Protein AF-A0A810BME2-F1 (afdb_monomer)

Radius of gyration: 14.36 Å; Cα contacts (8 Å, |Δi|>4): 199; chains: 1; bounding box: 29×36×43 Å

InterPro domains:
  IPR011051 RmlC-like cupin domain superfamily [SSF51182] (9-88)
  IPR013096 Cupin 2, conserved barrel [PF07883] (42-89)
  IPR014710 RmlC-like jelly roll fold [G3DSA:2.60.120.10] (1-93)
  IPR047263 Hydroxynitrile lyase-like, cupin domain [cd02233] (19-88)

Organism: NCBI:txid1355477

Sequence (103 aa):
MQIKRSGDQPSQKGPEAWFTGQVRIDPLHTAVAPAHANVASVTFEPGARTAWHTHPLSQTLIVTAGAGRAQTWGGPIEELRPGDVVWFSRARSTGTARAPRRR

Foldseek 3Di:
DDDDDPPNFDKDWDDPVFKDATKIKTWDDDDDPPDDDGDIDMDADAPMKTDWDFDQAKDKDAAQDAKWWKDWVPGDIDIDDHGDIDIGGGPTTMMIHHHHDDD

Solvent-accessible surface area (backbone atoms only — not comparable to full-atom values): 6155 Å² total; per-residue (Å²): 140,84,83,84,56,94,79,75,55,71,71,39,74,53,55,70,92,50,29,46,69,58,34,41,35,34,64,74,43,77,51,58,86,93,52,80,68,65,43,66,51,74,49,55,40,77,62,6,28,48,45,81,43,66,39,96,55,63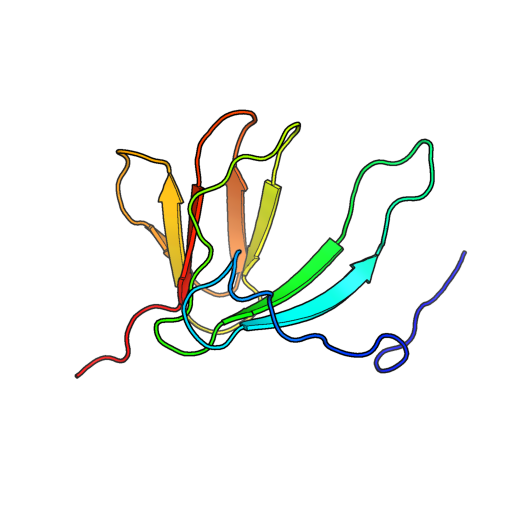,48,76,47,72,38,83,68,72,53,28,32,40,33,45,75,96,55,69,80,41,81,42,44,57,77,43,74,47,76,46,59,55,76,47,41,35,36,44,32,25,44,66,76,81,129

Mean predicted aligned error: 4.78 Å

Nearest PDB structures (foldseek):
  8oz8-assembly1_A  TM=9.955E-01  e=6.072E-12  Granulicella tundricola
  4bif-assembly1_C  TM=9.950E-01  e=3.638E-11  Granulicella tundricola MP5ACTX9
  4uxa-assembly9_L  TM=9.934E-01  e=4.042E-11  Granulicella tundricola
  2f4p-assembly2_C  TM=8.947E-01  e=3.706E-06  Thermotoga maritima MSB8
  5cu1-assembly1_A  TM=5.826E-01  e=2.539E-03  Ruegeria pomeroyi DSS-3

Secondary structure (DSSP, 8-state):
---PPTTSSPPEEPPTTTEES-EEEEEEE---TT----EEEEEE-TT-EEPSB--SS-EEEE--SS-EEEEETTSPEEEE-TT-EEEE-TT--EEEEEPPPP-

pLDDT: mean 90.33, std 13.76, range [38.97, 98.38]

Structure (mmCIF, N/CA/C/O backbone):
data_AF-A0A810BME2-F1
#
_entry.id   AF-A0A810BME2-F1
#
loop_
_atom_site.group_PDB
_atom_site.id
_atom_site.type_symbol
_atom_site.label_atom_id
_atom_site.label_alt_id
_atom_site.label_comp_id
_atom_site.label_asym_id
_atom_site.label_entity_id
_atom_site.label_seq_id
_atom_site.pdbx_PDB_ins_code
_atom_site.Cartn_x
_atom_site.Cartn_y
_atom_site.Cartn_z
_atom_site.occupancy
_atom_site.B_iso_or_equiv
_atom_site.auth_seq_id
_atom_site.auth_comp_id
_atom_site.auth_asym_id
_atom_site.auth_atom_id
_atom_site.pdbx_PDB_model_num
ATOM 1 N N . MET A 1 1 ? 9.054 -21.720 -14.139 1.00 88.88 1 MET A N 1
ATOM 2 C CA . MET A 1 1 ? 8.326 -21.562 -12.859 1.00 88.88 1 MET A CA 1
ATOM 3 C C . MET A 1 1 ? 9.337 -21.196 -11.788 1.00 88.88 1 MET A C 1
ATOM 5 O O . MET A 1 1 ? 10.379 -21.833 -11.738 1.00 88.88 1 MET A O 1
ATOM 9 N N . GLN A 1 2 ? 9.058 -20.185 -10.968 1.00 91.88 2 GLN A N 1
ATOM 10 C CA . GLN A 1 2 ? 9.916 -19.791 -9.849 1.00 91.88 2 GLN A CA 1
ATOM 11 C C . GLN A 1 2 ? 9.054 -19.690 -8.593 1.00 91.88 2 GLN A C 1
ATOM 13 O O . GLN A 1 2 ? 7.973 -19.106 -8.642 1.00 91.88 2 GLN A O 1
ATOM 18 N N . ILE A 1 3 ? 9.528 -20.249 -7.480 1.00 95.62 3 ILE A N 1
ATOM 19 C CA . ILE A 1 3 ? 8.866 -20.138 -6.180 1.00 95.62 3 ILE A CA 1
ATOM 20 C C . ILE A 1 3 ? 9.761 -19.290 -5.285 1.00 95.62 3 ILE A C 1
ATOM 22 O O . ILE A 1 3 ? 10.885 -19.688 -4.999 1.00 95.62 3 ILE A O 1
ATOM 26 N N . LYS A 1 4 ? 9.255 -18.140 -4.842 1.00 95.19 4 LYS A N 1
ATOM 27 C CA . LYS A 1 4 ? 9.850 -17.3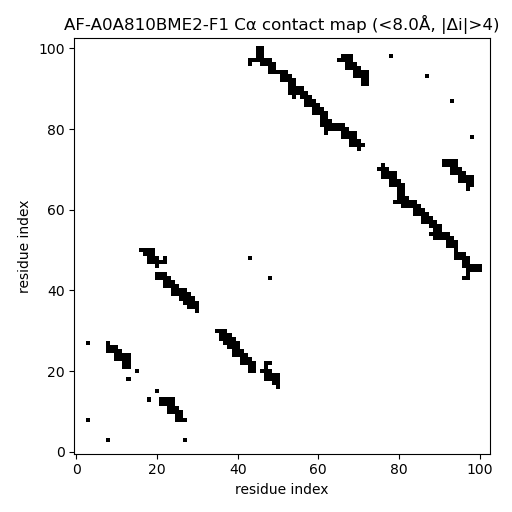83 -3.737 1.00 95.19 4 LYS A CA 1
ATOM 28 C C . LYS A 1 4 ? 9.204 -17.884 -2.453 1.00 95.19 4 LYS A C 1
ATOM 30 O O . LYS A 1 4 ? 7.979 -17.812 -2.333 1.00 95.19 4 LYS A O 1
ATOM 35 N N . ARG A 1 5 ? 9.979 -18.482 -1.552 1.00 96.81 5 ARG A N 1
ATOM 36 C CA . ARG A 1 5 ? 9.431 -19.073 -0.330 1.00 96.81 5 ARG A CA 1
ATOM 37 C C . ARG A 1 5 ? 9.134 -17.978 0.687 1.00 96.81 5 ARG A C 1
ATOM 39 O O . ARG A 1 5 ? 9.679 -16.875 0.646 1.00 96.81 5 ARG A O 1
ATOM 46 N N . SER A 1 6 ? 8.213 -18.288 1.593 1.00 95.31 6 SER A N 1
ATOM 47 C CA . SER A 1 6 ? 7.917 -17.415 2.724 1.00 95.31 6 SER A CA 1
ATOM 48 C C . SER A 1 6 ? 9.182 -17.226 3.559 1.00 95.31 6 SER A C 1
ATOM 50 O O . SER A 1 6 ? 9.789 -18.212 3.964 1.00 95.31 6 SER A O 1
ATOM 52 N N . GLY A 1 7 ? 9.557 -15.972 3.813 1.00 94.12 7 GLY A N 1
ATOM 53 C CA . GLY A 1 7 ? 10.775 -15.617 4.548 1.00 94.12 7 GLY A CA 1
ATOM 54 C C . GLY A 1 7 ? 11.991 -15.287 3.676 1.00 94.12 7 GLY A C 1
ATOM 55 O O . GLY A 1 7 ? 12.918 -14.666 4.182 1.00 94.12 7 GLY A O 1
ATOM 56 N N . ASP A 1 8 ? 11.978 -15.604 2.375 1.00 95.00 8 ASP A N 1
ATOM 57 C CA . ASP A 1 8 ? 13.124 -15.328 1.486 1.00 95.00 8 ASP A CA 1
ATOM 58 C C . ASP A 1 8 ? 13.302 -13.831 1.189 1.00 95.00 8 ASP A C 1
ATOM 60 O O . ASP A 1 8 ? 14.398 -13.366 0.882 1.00 95.00 8 ASP A O 1
ATOM 64 N N . GLN A 1 9 ? 12.203 -13.074 1.217 1.00 96.06 9 GLN A N 1
ATOM 65 C CA . GLN A 1 9 ? 12.198 -11.645 0.917 1.00 96.06 9 GLN A CA 1
ATOM 66 C C . GLN A 1 9 ? 12.095 -10.860 2.229 1.00 96.06 9 GLN A C 1
ATOM 68 O O . GLN A 1 9 ? 11.078 -10.984 2.915 1.00 96.06 9 GLN A O 1
ATOM 73 N N . PRO A 1 10 ? 13.111 -10.055 2.592 1.00 97.12 10 PRO A N 1
ATOM 74 C CA . PRO A 1 10 ? 13.088 -9.306 3.839 1.00 97.12 10 PRO A CA 1
ATOM 75 C C . PRO A 1 10 ? 12.023 -8.206 3.802 1.00 97.12 10 PRO A C 1
ATOM 77 O O . PRO A 1 10 ? 11.856 -7.507 2.795 1.00 97.12 10 PRO A O 1
ATOM 80 N N . SER A 1 11 ? 11.336 -8.022 4.929 1.00 98.19 11 SER A N 1
ATOM 81 C CA . SER A 1 11 ? 10.454 -6.876 5.139 1.00 98.19 11 SER A CA 1
ATOM 82 C C . SER A 1 11 ? 11.250 -5.569 5.156 1.00 98.19 11 SER A C 1
ATOM 84 O O . SER A 1 11 ? 12.401 -5.522 5.587 1.00 98.19 11 SER A O 1
ATOM 86 N N . GLN A 1 12 ? 10.604 -4.483 4.745 1.00 97.75 12 GLN A N 1
ATOM 87 C CA . GLN A 1 12 ? 11.186 -3.143 4.707 1.00 97.75 12 GLN A CA 1
ATOM 88 C C . GLN A 1 12 ? 10.284 -2.147 5.439 1.00 97.75 12 GLN A C 1
ATOM 90 O O . GLN A 1 12 ? 9.058 -2.280 5.431 1.00 97.75 12 GLN A O 1
ATOM 95 N N . LYS A 1 13 ? 10.878 -1.124 6.062 1.00 98.19 13 LYS A N 1
ATOM 96 C CA . LYS A 1 13 ? 10.122 0.025 6.582 1.00 98.19 13 LYS A CA 1
ATOM 97 C C . LYS A 1 13 ? 9.669 0.890 5.401 1.00 98.19 13 LYS A C 1
ATOM 99 O O . LYS A 1 13 ? 10.460 1.174 4.505 1.00 98.19 13 LYS A O 1
ATOM 104 N N . GLY A 1 14 ? 8.412 1.327 5.414 1.00 96.12 14 GLY A N 1
ATOM 105 C CA . GLY A 1 14 ? 7.903 2.303 4.454 1.00 96.12 14 GLY A CA 1
ATOM 106 C C . GLY A 1 14 ? 8.683 3.625 4.547 1.00 96.12 14 GLY A C 1
ATOM 107 O O . GLY A 1 14 ? 8.843 4.137 5.658 1.00 96.12 14 GLY A O 1
ATOM 108 N N . PRO A 1 15 ? 9.167 4.195 3.426 1.00 96.56 15 PRO A N 1
ATOM 109 C CA . PRO A 1 15 ? 9.875 5.473 3.441 1.00 96.56 15 PRO A CA 1
ATOM 110 C C . PRO A 1 15 ? 9.012 6.604 4.010 1.00 96.56 15 PRO A C 1
ATOM 112 O O . PRO A 1 15 ? 7.861 6.773 3.614 1.00 96.56 15 PRO A O 1
ATOM 115 N N . GLU A 1 16 ? 9.574 7.432 4.889 1.00 94.81 16 GLU A N 1
ATOM 116 C CA . GLU A 1 16 ? 8.838 8.524 5.554 1.00 94.81 16 GLU A CA 1
ATOM 117 C C . GLU A 1 16 ? 8.329 9.587 4.568 1.00 94.81 16 GLU A C 1
ATOM 119 O O . GLU A 1 16 ? 7.309 10.225 4.803 1.00 94.81 16 GLU A O 1
ATOM 124 N N . ALA A 1 17 ? 8.977 9.713 3.407 1.00 94.88 17 ALA A N 1
ATOM 125 C CA . ALA A 1 17 ? 8.504 10.562 2.316 1.00 94.88 17 ALA A CA 1
ATOM 126 C C . ALA A 1 17 ? 7.177 10.081 1.695 1.00 94.88 17 ALA A C 1
ATOM 128 O O . ALA A 1 17 ? 6.483 10.861 1.048 1.00 94.88 17 ALA A O 1
ATOM 129 N N . TRP A 1 18 ? 6.829 8.798 1.842 1.00 94.69 18 TRP A N 1
ATOM 130 C CA . TRP A 1 18 ? 5.644 8.185 1.228 1.00 94.69 18 TRP A CA 1
ATOM 131 C C . TRP A 1 18 ? 4.573 7.807 2.246 1.00 94.69 18 TRP A C 1
ATOM 133 O O . TRP A 1 18 ? 3.435 7.539 1.862 1.00 94.69 18 TRP A O 1
ATOM 143 N N . PHE A 1 19 ? 4.919 7.771 3.532 1.00 96.44 19 PHE A N 1
ATOM 144 C CA . PHE A 1 19 ? 4.046 7.276 4.586 1.00 96.44 19 PHE A CA 1
ATOM 145 C C . PHE A 1 19 ? 4.092 8.169 5.820 1.00 96.44 19 PHE A C 1
ATOM 147 O O . PHE A 1 19 ? 5.145 8.618 6.257 1.00 96.44 19 PHE A O 1
ATOM 154 N N . THR A 1 20 ? 2.929 8.364 6.436 1.00 96.56 20 THR A N 1
ATOM 155 C CA . THR A 1 20 ? 2.826 8.855 7.814 1.00 96.56 20 THR A CA 1
ATOM 156 C C . THR A 1 20 ? 2.644 7.661 8.746 1.00 96.56 20 THR A C 1
ATOM 158 O O . THR A 1 20 ? 1.810 6.800 8.466 1.00 96.56 20 THR A O 1
ATOM 161 N N . GLY A 1 21 ? 3.360 7.632 9.872 1.00 96.12 21 GLY A N 1
ATOM 162 C CA . GLY A 1 21 ? 3.291 6.545 10.855 1.00 96.12 21 GLY A CA 1
ATOM 163 C C . GLY A 1 21 ? 4.137 5.322 10.482 1.00 96.12 21 GLY A C 1
ATOM 164 O O . GLY A 1 21 ? 4.940 5.359 9.553 1.00 96.12 21 GLY A O 1
ATOM 165 N N . GLN A 1 22 ? 3.982 4.232 11.238 1.00 97.50 22 GLN A N 1
ATOM 166 C CA . GLN A 1 22 ? 4.748 3.004 11.017 1.00 97.50 22 GLN A CA 1
ATOM 167 C C . GLN A 1 22 ? 4.081 2.127 9.952 1.00 97.50 22 GLN A C 1
ATOM 169 O O . GLN A 1 22 ? 2.933 1.703 10.101 1.00 97.50 22 GLN A O 1
ATOM 174 N N . VAL A 1 23 ? 4.823 1.852 8.879 1.00 97.94 23 VAL A N 1
ATOM 175 C CA . VAL A 1 23 ? 4.392 0.999 7.768 1.00 97.94 23 VAL A CA 1
ATOM 176 C C . VAL A 1 23 ? 5.476 -0.029 7.479 1.00 97.94 23 VAL A C 1
ATOM 178 O O . VAL A 1 23 ? 6.657 0.314 7.399 1.00 97.94 23 VAL A O 1
ATOM 181 N N . ARG A 1 24 ? 5.066 -1.285 7.305 1.00 98.12 24 ARG A N 1
ATOM 182 C CA . ARG A 1 24 ? 5.926 -2.399 6.897 1.00 98.12 24 ARG A CA 1
ATOM 183 C C . ARG A 1 24 ? 5.508 -2.875 5.513 1.00 98.12 24 ARG A C 1
ATOM 185 O O . ARG A 1 24 ? 4.324 -3.097 5.270 1.00 98.12 24 ARG A O 1
ATOM 192 N N . ILE A 1 25 ? 6.476 -3.032 4.623 1.00 98.00 25 ILE A N 1
ATOM 193 C CA . ILE A 1 25 ? 6.291 -3.508 3.255 1.00 98.00 25 ILE A CA 1
ATOM 194 C C . ILE A 1 25 ? 6.971 -4.868 3.133 1.00 98.00 25 ILE A C 1
ATOM 196 O O . ILE A 1 25 ? 8.163 -4.991 3.401 1.00 98.00 25 ILE A O 1
ATOM 200 N N . ASP A 1 26 ? 6.215 -5.868 2.698 1.00 98.06 26 ASP A N 1
ATOM 201 C CA . ASP A 1 26 ? 6.691 -7.198 2.334 1.00 98.06 26 ASP A CA 1
ATOM 202 C C . ASP A 1 26 ? 6.665 -7.334 0.807 1.00 98.06 26 ASP A C 1
ATOM 204 O O . ASP A 1 26 ? 5.583 -7.469 0.220 1.00 98.06 26 ASP A O 1
ATOM 208 N N . PRO A 1 27 ? 7.821 -7.280 0.126 1.00 96.88 27 PRO A N 1
ATOM 209 C CA . PRO A 1 27 ? 7.880 -7.487 -1.315 1.00 96.88 27 PRO A CA 1
ATOM 210 C C . PRO A 1 27 ? 7.444 -8.912 -1.672 1.00 96.88 27 PRO A C 1
ATOM 212 O O . PRO A 1 27 ? 7.913 -9.873 -1.066 1.00 96.88 27 PRO A O 1
ATOM 215 N N . LEU A 1 28 ? 6.578 -9.063 -2.679 1.00 96.50 28 LEU A N 1
ATOM 216 C CA . LEU A 1 28 ? 6.119 -10.375 -3.152 1.00 96.50 28 LEU A CA 1
ATOM 217 C C . LEU A 1 28 ? 6.620 -10.644 -4.575 1.00 96.50 28 LEU A C 1
ATOM 219 O O . LEU A 1 28 ? 7.302 -11.643 -4.823 1.00 96.50 28 LEU A O 1
ATOM 223 N N . HIS A 1 29 ? 6.370 -9.721 -5.502 1.00 95.75 29 HIS A N 1
ATOM 224 C CA . HIS A 1 29 ? 6.818 -9.829 -6.887 1.00 95.75 29 HIS A CA 1
ATOM 225 C C . HIS A 1 29 ? 7.207 -8.465 -7.458 1.00 95.75 29 HIS A C 1
ATOM 227 O O . HIS A 1 29 ? 6.507 -7.477 -7.254 1.00 95.75 29 HIS A O 1
ATOM 233 N N . THR A 1 30 ? 8.304 -8.453 -8.212 1.00 94.38 30 THR A N 1
ATOM 234 C CA . THR A 1 30 ? 8.722 -7.316 -9.031 1.00 94.38 30 THR A CA 1
ATOM 235 C C . THR A 1 30 ? 8.651 -7.764 -10.475 1.00 94.38 30 THR A C 1
ATOM 237 O O . THR A 1 30 ? 9.204 -8.816 -10.811 1.00 94.38 30 THR A O 1
ATOM 240 N N . ALA A 1 31 ? 7.965 -6.988 -11.302 1.00 93.50 31 ALA A N 1
ATOM 241 C CA . ALA A 1 31 ? 7.790 -7.309 -12.703 1.00 93.50 31 ALA A CA 1
ATOM 242 C C . ALA A 1 31 ? 9.134 -7.310 -13.440 1.00 93.50 31 ALA A C 1
ATOM 244 O O . ALA A 1 31 ? 9.976 -6.435 -13.236 1.00 93.50 31 ALA A O 1
ATOM 245 N N . VAL A 1 32 ? 9.302 -8.278 -14.336 1.00 94.12 32 VAL A N 1
ATOM 246 C CA . VAL A 1 32 ? 10.393 -8.306 -15.314 1.00 94.12 32 VAL A CA 1
ATOM 247 C C . VAL A 1 32 ? 9.784 -8.016 -16.677 1.00 94.12 32 VAL A C 1
ATOM 249 O O . VAL A 1 32 ? 8.739 -8.578 -17.012 1.00 94.12 32 VAL A O 1
ATOM 252 N N . ALA A 1 33 ? 10.416 -7.132 -17.452 1.00 93.69 33 ALA A N 1
ATOM 253 C CA . ALA A 1 33 ? 9.934 -6.777 -18.781 1.00 93.69 33 ALA A CA 1
ATOM 254 C C . ALA A 1 33 ? 9.681 -8.045 -19.627 1.00 93.69 33 ALA A C 1
ATOM 256 O O . ALA A 1 33 ? 10.495 -8.972 -19.587 1.00 93.69 33 ALA A O 1
ATOM 257 N N . PRO A 1 34 ? 8.565 -8.111 -20.377 1.00 95.12 34 PRO A N 1
ATOM 258 C CA . PRO A 1 34 ? 7.608 -7.034 -20.665 1.00 95.12 34 PRO A CA 1
ATOM 259 C C . PRO A 1 34 ? 6.439 -6.905 -19.663 1.00 95.12 34 PRO A C 1
ATOM 261 O O . PRO A 1 34 ? 5.507 -6.151 -19.919 1.00 95.12 34 PRO A O 1
ATOM 264 N N . ALA A 1 35 ? 6.440 -7.629 -18.539 1.00 95.31 35 ALA A N 1
ATOM 265 C CA 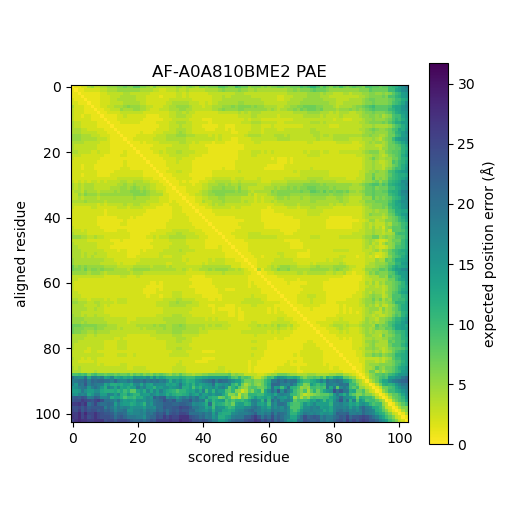. ALA A 1 35 ? 5.397 -7.481 -17.524 1.00 95.31 35 ALA A CA 1
ATOM 266 C C . ALA A 1 35 ? 5.526 -6.155 -16.749 1.00 95.31 35 ALA A C 1
ATOM 268 O O . ALA A 1 35 ? 6.607 -5.573 -16.646 1.00 95.31 35 ALA A O 1
ATOM 269 N N . HIS A 1 36 ? 4.417 -5.711 -16.144 1.00 93.12 36 HIS A N 1
ATOM 270 C CA . HIS A 1 36 ? 4.340 -4.440 -15.402 1.00 93.12 36 HIS A CA 1
ATOM 271 C C . HIS A 1 36 ? 3.783 -4.565 -13.972 1.00 93.12 36 HIS A C 1
ATOM 273 O O . HIS A 1 36 ? 3.780 -3.587 -13.226 1.00 93.12 36 HIS A O 1
ATOM 279 N N . ALA A 1 37 ? 3.283 -5.740 -13.578 1.00 94.50 37 ALA A N 1
ATOM 280 C CA . ALA A 1 37 ? 2.615 -5.922 -12.292 1.00 94.50 37 ALA A CA 1
ATOM 281 C C . ALA A 1 37 ? 3.619 -6.152 -11.154 1.00 94.50 37 ALA A C 1
ATOM 283 O O . ALA A 1 37 ? 4.257 -7.199 -11.078 1.00 94.50 37 ALA A O 1
ATOM 284 N N . ASN A 1 38 ? 3.715 -5.189 -10.239 1.00 95.62 38 ASN A N 1
ATOM 285 C CA . ASN A 1 38 ? 4.400 -5.368 -8.961 1.00 95.62 38 ASN A CA 1
ATOM 286 C C . ASN A 1 38 ? 3.390 -5.771 -7.886 1.00 95.62 38 ASN A C 1
ATOM 288 O O . ASN A 1 38 ? 2.246 -5.318 -7.902 1.00 95.62 38 ASN A O 1
ATOM 292 N N . VAL A 1 39 ? 3.820 -6.600 -6.937 1.00 97.12 39 VAL A N 1
ATOM 293 C CA . VAL A 1 39 ? 2.980 -7.089 -5.841 1.00 97.12 39 VAL A CA 1
ATOM 294 C C . VAL A 1 39 ? 3.745 -6.959 -4.531 1.00 97.12 39 VAL A C 1
ATOM 296 O O . VAL A 1 39 ? 4.885 -7.416 -4.415 1.00 97.12 39 VAL A O 1
ATOM 299 N N . ALA A 1 40 ? 3.103 -6.365 -3.532 1.00 97.38 40 ALA A N 1
ATOM 300 C CA . ALA A 1 40 ? 3.604 -6.279 -2.169 1.00 97.38 40 ALA A CA 1
ATOM 301 C C . ALA A 1 40 ? 2.445 -6.439 -1.181 1.00 97.38 40 ALA A C 1
ATOM 303 O O . ALA A 1 40 ? 1.316 -6.045 -1.474 1.00 97.38 40 ALA A O 1
ATOM 304 N N . SER A 1 41 ? 2.737 -6.991 -0.006 1.00 98.00 41 SER A N 1
ATOM 305 C CA . SER A 1 41 ? 1.853 -6.906 1.156 1.00 98.00 41 SER A CA 1
ATOM 306 C C . SER A 1 41 ? 2.289 -5.710 1.996 1.00 98.00 41 SER A C 1
ATOM 308 O O . SER A 1 41 ? 3.468 -5.565 2.311 1.00 98.00 41 SER A O 1
ATOM 310 N N . VAL A 1 42 ? 1.355 -4.825 2.340 1.00 98.06 42 VAL A N 1
ATOM 311 C CA . VAL A 1 42 ? 1.652 -3.608 3.104 1.00 98.06 42 VAL A CA 1
ATOM 312 C C . VAL A 1 42 ? 0.850 -3.629 4.396 1.00 98.06 42 VAL A C 1
ATOM 314 O O . VAL A 1 42 ? -0.375 -3.705 4.381 1.00 98.06 42 VAL A O 1
ATOM 317 N N . THR A 1 43 ? 1.551 -3.576 5.526 1.00 98.25 43 THR A N 1
ATOM 318 C CA . THR A 1 43 ? 0.952 -3.524 6.862 1.00 98.25 43 THR A CA 1
ATOM 319 C C . THR A 1 43 ? 1.067 -2.116 7.421 1.00 98.25 43 THR A C 1
ATOM 321 O O . THR A 1 43 ? 2.163 -1.563 7.512 1.00 98.25 43 THR A O 1
ATOM 324 N N . PHE A 1 44 ? -0.067 -1.559 7.833 1.00 97.88 44 PHE A N 1
ATOM 325 C CA . PHE A 1 44 ? -0.159 -0.245 8.456 1.00 97.88 44 PHE A CA 1
ATOM 326 C C . PHE A 1 44 ? -0.442 -0.410 9.949 1.00 97.88 44 PHE A C 1
ATOM 328 O O . PHE A 1 44 ? -1.436 -1.037 10.336 1.00 97.88 44 PHE A O 1
ATOM 335 N N . GLU A 1 45 ? 0.392 0.184 10.798 1.00 97.31 45 GLU A N 1
ATOM 336 C CA . GLU A 1 45 ? 0.042 0.342 12.209 1.00 97.31 45 GLU A CA 1
ATOM 337 C C . GLU A 1 45 ? -1.146 1.308 12.376 1.00 97.31 45 GLU A C 1
ATOM 339 O O . GLU A 1 45 ? -1.471 2.066 11.455 1.00 97.31 45 GLU A O 1
ATOM 344 N N . PRO A 1 46 ? -1.853 1.295 13.522 1.00 95.00 46 PRO A N 1
ATOM 345 C CA . PRO A 1 46 ? -2.966 2.210 13.749 1.00 95.00 46 PRO A CA 1
ATOM 346 C C . PRO A 1 46 ? -2.580 3.676 13.501 1.00 95.00 46 PRO A C 1
ATOM 348 O O . PRO A 1 46 ? -1.609 4.179 14.062 1.00 95.00 46 PRO A O 1
ATOM 351 N N . GLY A 1 47 ? -3.358 4.363 12.660 1.00 91.50 47 GLY A N 1
ATOM 352 C CA . GLY A 1 47 ? -3.111 5.754 12.262 1.00 91.50 47 GLY A CA 1
ATOM 353 C C . GLY A 1 47 ? -2.087 5.944 11.135 1.00 91.50 47 GLY A C 1
ATOM 354 O O . GLY A 1 47 ? -1.983 7.057 10.612 1.00 91.50 47 GLY A O 1
ATOM 355 N N . ALA A 1 48 ? -1.373 4.889 10.723 1.00 96.88 48 ALA A N 1
ATOM 356 C CA . ALA A 1 48 ? -0.459 4.951 9.592 1.00 96.88 48 ALA A CA 1
ATOM 357 C C . ALA A 1 48 ? -1.211 4.972 8.251 1.00 96.88 48 ALA A C 1
ATOM 359 O O . ALA A 1 48 ? -2.285 4.371 8.114 1.00 96.88 48 ALA A O 1
ATOM 360 N N . ARG A 1 49 ? -0.652 5.684 7.266 1.00 96.56 49 ARG A N 1
ATOM 361 C CA . ARG A 1 49 ? -1.267 5.897 5.947 1.00 96.56 49 ARG A CA 1
ATOM 362 C C . ARG A 1 49 ? -0.262 6.279 4.867 1.00 96.56 49 ARG A C 1
ATOM 364 O O . ARG A 1 49 ? 0.800 6.815 5.181 1.00 96.56 49 ARG A O 1
ATOM 371 N N . THR A 1 50 ? -0.621 6.066 3.605 1.00 96.50 50 THR A N 1
ATOM 372 C CA . THR A 1 50 ? 0.125 6.611 2.462 1.00 96.50 50 THR A CA 1
ATOM 373 C C . THR A 1 50 ? -0.038 8.129 2.384 1.00 96.50 50 THR A C 1
ATOM 375 O O . THR A 1 50 ? -1.091 8.675 2.723 1.00 96.50 50 THR A O 1
ATOM 378 N N . ALA A 1 51 ? 0.972 8.809 1.851 1.00 94.19 51 ALA A N 1
ATOM 379 C CA . ALA A 1 51 ? 0.799 10.123 1.250 1.00 94.19 51 ALA A CA 1
ATOM 380 C C . ALA A 1 51 ? -0.173 10.035 0.056 1.00 94.19 51 ALA A C 1
ATOM 382 O O . ALA A 1 51 ? -0.430 8.952 -0.484 1.00 94.19 51 ALA A O 1
ATOM 383 N N . TRP A 1 52 ? -0.715 11.178 -0.360 1.00 93.62 52 TRP A N 1
ATOM 384 C CA . TRP A 1 52 ? -1.493 11.269 -1.595 1.00 93.62 52 TRP A CA 1
ATOM 385 C C . TRP A 1 52 ? -0.606 10.948 -2.797 1.00 93.62 52 TRP A C 1
ATOM 387 O O . TRP A 1 52 ? 0.483 11.501 -2.929 1.00 93.62 52 TRP A O 1
ATOM 397 N N . HIS A 1 53 ? -1.063 10.053 -3.666 1.00 93.12 53 HIS A N 1
ATOM 398 C CA . HIS A 1 53 ? -0.311 9.627 -4.846 1.00 93.12 53 HIS A CA 1
ATOM 399 C C . HIS A 1 53 ? -1.250 9.167 -5.960 1.00 93.12 53 HIS A C 1
ATOM 401 O O . HIS A 1 53 ? -2.443 8.989 -5.743 1.00 93.12 53 HIS A O 1
ATOM 407 N N . THR A 1 54 ? -0.710 8.968 -7.160 1.00 90.69 54 THR A N 1
ATOM 408 C CA . THR A 1 54 ? -1.432 8.396 -8.304 1.00 90.69 54 THR A CA 1
ATOM 409 C C . THR A 1 54 ? -0.656 7.207 -8.859 1.00 90.69 54 THR A C 1
ATOM 411 O O . THR A 1 54 ? 0.563 7.125 -8.701 1.00 90.69 54 THR A O 1
ATOM 414 N N . HIS A 1 55 ? -1.353 6.297 -9.540 1.00 90.12 55 HIS A N 1
ATOM 415 C CA . HIS A 1 55 ? -0.724 5.218 -10.297 1.00 90.12 55 HIS A CA 1
ATOM 416 C C . HIS A 1 55 ? -0.816 5.490 -11.809 1.00 90.12 55 HIS A C 1
ATOM 418 O O . HIS A 1 55 ? -1.908 5.800 -12.298 1.00 90.12 55 HIS A O 1
ATOM 424 N N . PRO A 1 56 ? 0.292 5.348 -12.572 1.00 88.81 56 PRO A N 1
ATOM 425 C CA . PRO A 1 56 ? 0.292 5.560 -14.025 1.00 88.81 56 PRO A CA 1
ATOM 426 C C . PRO A 1 56 ? -0.611 4.599 -14.803 1.00 88.81 56 PRO A C 1
ATOM 428 O O . PRO A 1 56 ? -1.086 4.946 -15.881 1.00 88.81 56 PRO A O 1
ATOM 431 N N . LEU A 1 57 ? -0.836 3.396 -14.267 1.00 90.19 57 LEU A N 1
ATOM 432 C CA . LEU A 1 57 ? -1.800 2.421 -14.776 1.00 90.19 57 LEU A CA 1
ATOM 433 C C . LEU A 1 57 ? -2.975 2.338 -13.800 1.00 90.19 57 LEU A C 1
ATOM 435 O O . LEU A 1 57 ? -3.780 3.253 -13.750 1.00 90.19 57 LEU A O 1
ATOM 439 N N . SER A 1 58 ? -3.064 1.297 -12.986 1.00 92.50 58 SER A N 1
ATOM 440 C CA . SER A 1 58 ? -4.068 1.169 -11.930 1.00 92.50 58 SER A CA 1
ATOM 441 C C . SER A 1 58 ? -3.445 0.550 -10.690 1.00 92.50 58 SER A C 1
ATOM 443 O O . SER A 1 58 ? -2.358 -0.027 -10.758 1.00 92.50 58 SER A O 1
ATOM 445 N N . GLN A 1 59 ? -4.155 0.629 -9.572 1.00 95.38 59 GLN A N 1
ATOM 446 C CA . GLN A 1 59 ? -3.834 -0.133 -8.372 1.00 95.38 59 GLN A CA 1
ATOM 447 C C . GLN A 1 59 ? -5.044 -0.968 -7.970 1.00 95.38 59 GLN A C 1
ATOM 449 O O . GLN A 1 59 ? -6.172 -0.479 -7.981 1.00 95.38 59 GLN A O 1
ATOM 454 N N . THR A 1 60 ? -4.787 -2.217 -7.593 1.00 96.38 60 THR A N 1
ATOM 455 C CA . THR A 1 60 ? -5.770 -3.083 -6.945 1.00 96.38 60 THR A CA 1
ATOM 456 C C . THR A 1 60 ? -5.249 -3.443 -5.566 1.00 96.38 60 THR A C 1
ATOM 458 O O . THR A 1 60 ? -4.099 -3.860 -5.431 1.00 96.38 60 THR A O 1
ATOM 461 N N . LEU A 1 61 ? -6.092 -3.287 -4.552 1.00 96.56 61 LEU A N 1
ATOM 462 C CA . LEU A 1 61 ? -5.816 -3.717 -3.189 1.00 96.56 61 LEU A CA 1
ATOM 463 C C . LEU A 1 61 ? -6.741 -4.870 -2.837 1.00 96.56 61 LEU A C 1
ATOM 465 O O . LEU A 1 61 ? -7.928 -4.830 -3.144 1.00 96.56 61 LEU A O 1
ATOM 469 N N . ILE A 1 62 ? -6.188 -5.865 -2.156 1.00 98.12 62 ILE A N 1
ATOM 470 C CA . ILE A 1 62 ? -6.946 -6.948 -1.539 1.00 98.12 62 ILE A CA 1
ATOM 471 C C . ILE A 1 62 ? -6.667 -6.854 -0.049 1.00 98.12 62 ILE A C 1
ATOM 473 O O . ILE A 1 62 ? -5.514 -6.943 0.380 1.00 98.12 62 ILE A O 1
ATOM 477 N N . VAL A 1 63 ? -7.710 -6.632 0.741 1.00 98.00 63 VAL A N 1
ATOM 478 C CA . VAL A 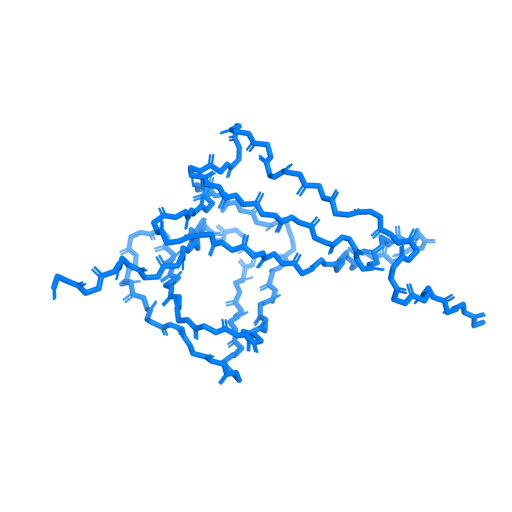1 63 ? -7.563 -6.496 2.188 1.00 98.00 63 VAL A CA 1
ATOM 479 C C . VAL A 1 63 ? -7.476 -7.891 2.792 1.00 98.00 63 VAL A C 1
ATOM 481 O O . VAL A 1 63 ? -8.415 -8.678 2.707 1.00 98.00 63 VAL A O 1
ATOM 484 N N . THR A 1 64 ? -6.340 -8.210 3.406 1.00 98.31 64 THR A N 1
ATOM 485 C CA . THR A 1 64 ? -6.075 -9.552 3.948 1.00 98.31 64 THR A CA 1
ATOM 486 C C . THR A 1 64 ? -6.271 -9.645 5.458 1.00 98.31 64 THR A C 1
ATOM 488 O O . THR A 1 64 ? -6.567 -10.722 5.967 1.00 98.31 64 THR A O 1
ATOM 491 N N . ALA A 1 65 ? -6.129 -8.537 6.192 1.00 97.69 65 ALA A N 1
ATOM 492 C CA . ALA A 1 65 ? -6.271 -8.505 7.644 1.00 97.69 65 ALA A CA 1
ATOM 493 C C . ALA A 1 65 ? -6.632 -7.106 8.169 1.00 97.69 65 ALA A C 1
ATOM 495 O O . ALA A 1 65 ? -6.305 -6.082 7.568 1.00 97.69 65 ALA A O 1
ATOM 496 N N . GLY A 1 66 ? -7.243 -7.067 9.355 1.00 96.25 66 GLY A N 1
ATOM 497 C CA . GLY A 1 66 ? -7.513 -5.830 10.086 1.00 96.25 66 GLY A CA 1
ATOM 498 C C . GLY A 1 66 ? -8.686 -5.015 9.536 1.00 96.25 66 GLY A C 1
ATOM 499 O O . GLY A 1 66 ? -9.633 -5.557 8.982 1.00 96.25 66 GLY A O 1
ATOM 500 N N . ALA A 1 67 ? -8.647 -3.701 9.760 1.00 95.31 67 ALA A N 1
ATOM 501 C CA . ALA A 1 67 ? -9.684 -2.760 9.348 1.00 95.31 67 ALA A CA 1
ATOM 502 C C . ALA A 1 67 ? -9.037 -1.448 8.899 1.00 95.31 67 ALA A C 1
ATOM 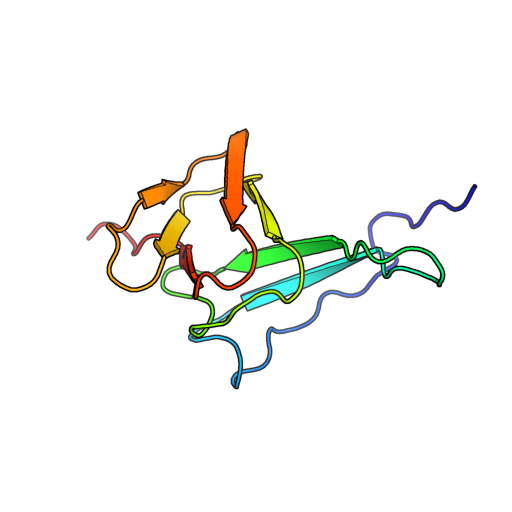504 O O . ALA A 1 67 ? -8.256 -0.853 9.648 1.00 95.31 67 ALA A O 1
ATOM 505 N N . GLY A 1 68 ? -9.352 -1.007 7.685 1.00 96.06 68 GLY A N 1
ATOM 506 C CA . GLY A 1 68 ? -8.714 0.133 7.037 1.00 96.06 68 GLY A CA 1
ATOM 507 C C . GLY A 1 68 ? -9.686 1.187 6.541 1.00 96.06 68 GLY A C 1
ATOM 508 O O . GLY A 1 68 ? -10.887 1.123 6.798 1.00 96.06 68 GLY A O 1
ATOM 509 N N . ARG A 1 69 ? -9.124 2.175 5.853 1.00 96.81 69 ARG A N 1
ATOM 510 C CA . ARG A 1 69 ? -9.817 3.244 5.152 1.00 96.81 69 ARG A CA 1
ATOM 511 C C . ARG A 1 69 ? -9.126 3.534 3.826 1.00 96.81 69 ARG A C 1
ATOM 513 O O . ARG A 1 69 ? -7.897 3.503 3.749 1.00 96.81 69 ARG A O 1
ATOM 520 N N . ALA A 1 70 ? -9.908 3.871 2.818 1.00 96.06 70 ALA A N 1
ATOM 521 C CA . ALA A 1 70 ? -9.427 4.345 1.529 1.00 96.06 70 ALA A CA 1
ATOM 522 C C . ALA A 1 70 ? -10.184 5.602 1.117 1.00 96.06 70 ALA A C 1
ATOM 524 O O . ALA A 1 70 ? -11.331 5.806 1.504 1.00 96.06 70 ALA A O 1
ATOM 525 N N . GLN A 1 71 ? -9.530 6.447 0.330 1.00 94.44 71 GLN A N 1
ATOM 526 C CA . GLN A 1 71 ? -10.144 7.653 -0.200 1.00 94.44 71 GLN A CA 1
ATOM 527 C C . GLN A 1 71 ? -9.524 8.019 -1.548 1.00 94.44 71 GLN A C 1
ATOM 529 O O . GLN A 1 71 ? -8.305 7.953 -1.731 1.00 94.44 71 GLN A O 1
ATOM 534 N N . THR A 1 72 ? -10.368 8.463 -2.477 1.00 93.25 72 THR A N 1
ATOM 535 C CA . THR A 1 72 ? -9.946 9.230 -3.656 1.00 93.25 72 THR A CA 1
ATOM 536 C C . THR A 1 72 ? -10.045 10.721 -3.360 1.00 93.25 72 THR A C 1
ATOM 538 O O . THR A 1 72 ? -10.968 11.136 -2.664 1.00 93.25 72 THR A O 1
ATOM 541 N N . TRP A 1 73 ? -9.148 11.538 -3.908 1.00 88.19 73 TRP A N 1
ATOM 542 C CA . TRP A 1 73 ? -9.146 12.988 -3.684 1.00 88.19 73 TRP A CA 1
ATOM 543 C C . TRP A 1 73 ? -10.531 13.623 -3.898 1.00 88.19 73 TRP A C 1
ATOM 545 O O . TRP A 1 73 ? -11.141 13.446 -4.950 1.00 88.19 73 TRP A O 1
ATOM 555 N N . GLY A 1 74 ? -11.028 14.341 -2.885 1.00 90.06 74 GLY A N 1
ATOM 556 C CA . GLY A 1 74 ? -12.354 14.977 -2.888 1.00 90.06 74 GLY A CA 1
ATOM 557 C C . GLY A 1 74 ? -13.554 14.029 -2.731 1.00 90.06 74 GLY A C 1
ATOM 558 O O . GLY A 1 74 ? -14.680 14.502 -2.631 1.00 90.06 74 GLY A O 1
ATOM 559 N N . GLY A 1 75 ? -13.336 12.712 -2.698 1.00 91.06 75 GLY A N 1
ATOM 560 C CA . GLY A 1 75 ? -14.377 11.707 -2.474 1.00 91.06 75 GLY A CA 1
ATOM 561 C C . GLY A 1 75 ? -14.593 11.371 -0.993 1.00 91.06 75 GLY A C 1
ATOM 562 O O . GLY A 1 75 ? -13.844 11.847 -0.132 1.00 91.06 75 GLY A O 1
ATOM 563 N N . PRO A 1 76 ? -15.596 10.532 -0.679 1.00 93.69 76 PRO A N 1
ATOM 564 C CA . PRO A 1 76 ? -15.819 10.039 0.676 1.00 93.69 76 PRO A CA 1
ATOM 565 C C . PRO A 1 76 ? -14.679 9.126 1.149 1.00 93.69 76 PRO A C 1
ATOM 567 O O . PRO A 1 76 ? -13.935 8.548 0.354 1.00 93.69 76 PRO A O 1
ATOM 570 N N . ILE A 1 77 ? -14.544 9.012 2.470 1.00 94.38 77 ILE A N 1
ATOM 571 C CA . ILE A 1 77 ? -13.682 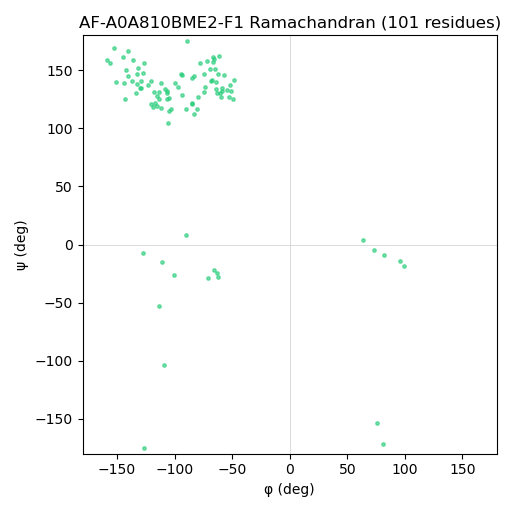8.012 3.099 1.00 94.38 77 ILE A CA 1
ATOM 572 C C . ILE A 1 77 ? -14.479 6.714 3.209 1.00 94.38 77 ILE A C 1
ATOM 574 O O . ILE A 1 77 ? -15.503 6.685 3.888 1.00 94.38 77 ILE A O 1
ATOM 578 N N . GLU A 1 78 ? -13.964 5.650 2.609 1.00 96.06 78 GLU A N 1
ATOM 579 C CA . GLU A 1 78 ? -14.557 4.314 2.632 1.00 96.06 78 GLU A CA 1
ATOM 580 C C . GLU A 1 78 ? -13.864 3.446 3.681 1.00 96.06 78 GLU A C 1
ATOM 582 O O . GLU A 1 78 ? -12.639 3.495 3.817 1.00 96.06 78 GLU A O 1
A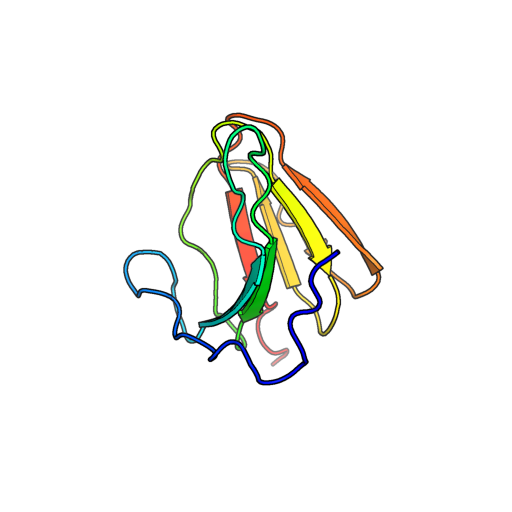TOM 587 N N . GLU A 1 79 ? -14.622 2.645 4.429 1.00 96.81 79 GLU A N 1
ATOM 588 C CA . GLU A 1 79 ? -14.051 1.652 5.340 1.00 96.81 79 GLU A CA 1
ATOM 589 C C . GLU A 1 79 ? -13.698 0.360 4.604 1.00 96.81 79 GLU A C 1
ATOM 591 O O . GLU A 1 79 ? -14.407 -0.068 3.705 1.00 96.81 79 GLU A O 1
ATOM 596 N N . LEU A 1 80 ? -12.611 -0.279 5.033 1.00 96.25 80 LEU A N 1
ATOM 597 C CA . LEU A 1 80 ? -12.095 -1.511 4.444 1.00 96.25 80 LEU A CA 1
ATOM 598 C C . LEU A 1 80 ? -12.058 -2.643 5.474 1.00 96.25 80 LEU A C 1
ATOM 600 O O . LEU A 1 80 ? -11.685 -2.420 6.637 1.00 96.25 80 LEU A O 1
ATOM 604 N N . ARG A 1 81 ? -12.404 -3.859 5.054 1.00 97.62 81 ARG A N 1
ATOM 605 C CA . ARG A 1 81 ? -12.428 -5.101 5.839 1.00 97.62 81 ARG A CA 1
ATOM 606 C C . ARG A 1 81 ? -11.823 -6.269 5.054 1.00 97.62 81 ARG A C 1
ATOM 608 O O . ARG A 1 81 ? -11.725 -6.195 3.833 1.00 97.62 81 ARG A O 1
ATOM 615 N N . PRO A 1 82 ? -11.373 -7.342 5.734 1.00 98.38 82 PRO A N 1
ATOM 616 C CA . PRO A 1 82 ? -10.761 -8.477 5.059 1.00 98.38 82 PRO A CA 1
ATOM 617 C C . PRO A 1 82 ? -11.729 -9.101 4.053 1.00 98.38 82 PRO A C 1
ATOM 619 O O . PRO A 1 82 ? -12.885 -9.348 4.387 1.00 98.38 82 PRO A O 1
ATOM 622 N N . GLY A 1 83 ? -11.242 -9.350 2.839 1.00 97.94 83 GLY A N 1
ATOM 623 C CA . GLY A 1 83 ? -12.050 -9.803 1.704 1.00 97.94 83 GLY A CA 1
ATOM 624 C C . GLY A 1 83 ? -12.448 -8.691 0.731 1.00 97.94 83 GLY A C 1
ATOM 625 O O . GLY A 1 83 ? -12.736 -8.996 -0.425 1.00 97.94 83 GLY A O 1
ATOM 626 N N . ASP A 1 84 ? -12.389 -7.419 1.138 1.00 98.19 84 ASP A N 1
ATOM 627 C CA . ASP A 1 84 ? -12.671 -6.306 0.232 1.00 98.19 84 ASP A CA 1
ATOM 628 C C . ASP A 1 84 ? -11.596 -6.189 -0.856 1.00 98.19 84 ASP A C 1
ATOM 630 O O . ASP A 1 84 ? -10.389 -6.329 -0.604 1.00 98.19 84 ASP A O 1
ATOM 634 N N . VAL A 1 85 ? -12.049 -5.869 -2.070 1.00 97.75 85 VAL A N 1
ATOM 635 C CA . VAL A 1 85 ? -11.197 -5.564 -3.222 1.00 97.75 85 VAL A CA 1
ATOM 636 C C . VAL A 1 85 ? -11.418 -4.112 -3.621 1.00 97.75 85 VAL A C 1
ATOM 638 O O . VAL A 1 85 ? -12.521 -3.722 -3.995 1.00 97.75 85 VAL A O 1
ATOM 641 N N . VAL A 1 86 ? -10.357 -3.308 -3.564 1.00 95.56 86 VAL A N 1
ATOM 642 C CA . VAL A 1 86 ? -10.391 -1.893 -3.952 1.00 95.56 86 VAL A CA 1
ATOM 643 C C . VAL A 1 86 ? -9.679 -1.733 -5.279 1.00 95.56 86 VAL A C 1
ATOM 645 O O . VAL A 1 86 ? -8.543 -2.178 -5.429 1.00 95.56 86 VAL A O 1
ATOM 648 N N . TRP A 1 87 ? -10.317 -1.058 -6.228 1.00 95.19 87 TRP A N 1
ATOM 649 C CA . TRP A 1 87 ? -9.706 -0.716 -7.504 1.00 95.19 87 TRP A CA 1
ATOM 650 C C . TRP A 1 87 ? -9.617 0.797 -7.669 1.00 95.19 87 TRP A C 1
ATOM 652 O O . TRP A 1 87 ? -10.623 1.507 -7.650 1.00 95.19 87 TRP A O 1
ATOM 662 N N . PHE A 1 88 ? -8.397 1.286 -7.867 1.00 92.06 88 PHE A N 1
ATOM 663 C CA . PHE A 1 88 ? -8.125 2.671 -8.211 1.00 92.06 88 PHE A CA 1
ATOM 664 C C . PHE A 1 88 ? -7.763 2.773 -9.689 1.00 92.06 88 PHE A C 1
ATOM 666 O O . PHE A 1 88 ? -6.733 2.257 -10.140 1.00 92.06 88 PHE A O 1
ATOM 673 N N . SER A 1 89 ? -8.624 3.457 -10.444 1.00 87.50 89 SER A N 1
ATOM 674 C CA . SER A 1 89 ? -8.393 3.748 -11.854 1.00 87.50 89 SER A CA 1
ATOM 675 C C . SER A 1 89 ? -7.194 4.678 -12.046 1.00 87.50 89 SER A C 1
ATOM 677 O O . SER A 1 89 ? -6.822 5.451 -11.158 1.00 87.50 89 SER A O 1
ATOM 679 N N . ARG A 1 90 ? -6.652 4.672 -13.264 1.00 81.56 90 ARG A N 1
ATOM 680 C CA . ARG A 1 90 ? -5.606 5.598 -13.700 1.00 81.56 90 ARG A CA 1
ATOM 681 C C . ARG A 1 90 ? -5.948 7.047 -13.359 1.00 81.56 90 ARG A C 1
ATOM 683 O O . ARG A 1 90 ? -7.100 7.459 -13.480 1.00 81.56 90 ARG A O 1
ATOM 690 N N . ALA A 1 91 ? -4.928 7.802 -12.958 1.00 65.19 91 ALA A N 1
ATOM 691 C CA . ALA A 1 91 ? -4.986 9.240 -12.684 1.00 65.19 91 ALA A CA 1
ATOM 692 C C . ALA A 1 91 ? -5.886 9.702 -11.517 1.00 65.19 91 ALA A C 1
ATOM 694 O O . ALA A 1 91 ? -5.962 10.905 -11.268 1.00 65.19 91 ALA A O 1
ATOM 695 N N . ARG A 1 92 ? -6.518 8.805 -10.744 1.00 63.84 92 ARG A N 1
ATOM 696 C CA . ARG A 1 92 ? -7.135 9.208 -9.469 1.00 63.84 92 ARG A CA 1
ATOM 697 C C . ARG A 1 92 ? -6.065 9.308 -8.387 1.00 63.84 92 ARG A C 1
ATOM 699 O O . ARG A 1 92 ? -5.297 8.369 -8.196 1.00 63.84 92 ARG A O 1
ATOM 706 N N . SER A 1 93 ? -6.013 10.454 -7.703 1.00 65.38 93 SER A N 1
ATOM 707 C CA . SER A 1 93 ? -5.175 10.621 -6.511 1.00 65.38 93 SER A CA 1
ATOM 708 C C . SER A 1 93 ? -5.815 9.892 -5.335 1.00 65.38 93 SER A C 1
ATOM 710 O O . SER A 1 93 ? -7.019 10.034 -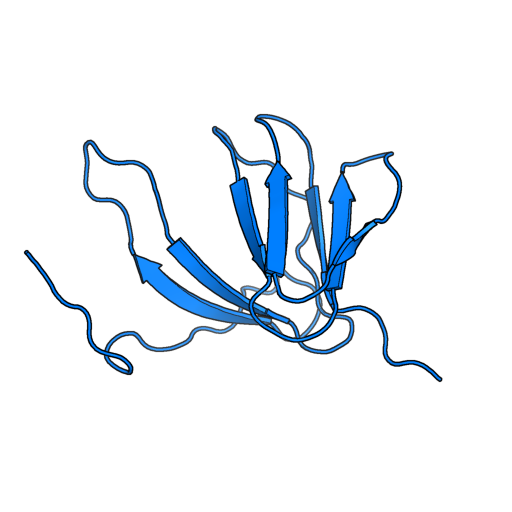5.100 1.00 65.38 93 SER A O 1
ATOM 712 N N . THR A 1 94 ? -5.026 9.087 -4.632 1.00 75.12 94 THR A N 1
ATOM 713 C CA . THR A 1 94 ? -5.494 8.124 -3.635 1.00 75.12 94 THR A CA 1
ATOM 714 C C . THR A 1 94 ? -4.695 8.204 -2.345 1.00 75.12 94 THR A C 1
ATOM 716 O O . THR A 1 94 ? -3.490 8.463 -2.352 1.00 75.12 94 THR A O 1
ATOM 719 N N . GLY A 1 95 ? -5.380 7.945 -1.233 1.00 65.81 95 GLY A N 1
ATOM 720 C CA . GLY A 1 95 ? -4.797 7.758 0.090 1.00 65.81 95 GLY A CA 1
ATOM 721 C C . GLY A 1 95 ? -5.391 6.516 0.752 1.00 65.81 95 GLY A C 1
ATOM 722 O O . GLY A 1 95 ? -6.595 6.275 0.660 1.00 65.81 95 GLY A O 1
ATOM 723 N N . THR A 1 96 ? -4.556 5.717 1.416 1.00 74.25 96 THR A N 1
ATOM 724 C CA . THR A 1 96 ? -4.993 4.525 2.162 1.00 74.25 96 THR A CA 1
ATOM 725 C C . THR A 1 96 ? -4.428 4.541 3.572 1.00 74.25 96 THR A C 1
ATOM 727 O O . THR A 1 96 ? -3.295 4.969 3.781 1.00 74.25 96 THR A O 1
ATOM 730 N N . ALA A 1 97 ? -5.228 4.124 4.550 1.00 63.59 97 ALA A N 1
ATOM 731 C CA . ALA A 1 97 ? -4.893 4.164 5.970 1.00 63.59 97 ALA A CA 1
ATOM 732 C C . ALA A 1 97 ? -5.471 2.959 6.719 1.00 63.59 97 ALA A C 1
ATOM 734 O O . ALA A 1 97 ? -6.449 2.358 6.280 1.00 63.59 97 ALA A O 1
ATOM 735 N N . ARG A 1 98 ? -4.945 2.652 7.908 1.00 55.44 98 ARG A N 1
ATOM 736 C CA . ARG A 1 98 ? -5.670 1.830 8.893 1.00 55.44 98 ARG A CA 1
ATOM 737 C C . ARG A 1 98 ? -6.602 2.719 9.727 1.00 55.44 98 ARG A C 1
ATOM 739 O O . ARG A 1 98 ? -6.233 3.850 10.043 1.00 55.44 98 ARG A O 1
ATOM 746 N N . ALA A 1 99 ? -7.797 2.243 10.094 1.00 38.97 99 ALA A N 1
ATOM 747 C CA . ALA A 1 99 ? -8.723 3.023 10.925 1.00 38.97 99 ALA A CA 1
ATOM 748 C C . ALA A 1 99 ? -8.062 3.445 12.263 1.00 38.97 99 ALA A C 1
ATOM 750 O O . ALA A 1 99 ? -7.250 2.684 12.804 1.00 38.97 99 ALA A O 1
ATOM 751 N N . PRO A 1 100 ? -8.379 4.632 12.821 1.00 41.38 100 PRO A N 1
ATOM 752 C CA . PRO A 1 100 ? -7.906 5.002 14.150 1.00 41.38 100 PRO A CA 1
ATOM 753 C C . PRO A 1 100 ? -8.458 4.018 15.189 1.00 41.38 100 PRO A C 1
ATOM 755 O O . PRO A 1 100 ? -9.572 3.506 15.040 1.00 41.38 100 PRO A O 1
ATOM 758 N N . ARG A 1 101 ? -7.677 3.752 16.246 1.00 44.78 101 ARG A N 1
ATOM 759 C CA . ARG A 1 101 ? -8.164 3.001 17.412 1.00 44.78 101 ARG A CA 1
ATOM 760 C C . ARG A 1 101 ? -9.472 3.643 17.887 1.00 44.78 101 ARG A C 1
ATOM 762 O O . ARG A 1 101 ? -9.533 4.866 18.020 1.00 44.78 101 ARG A O 1
ATOM 769 N N . ARG A 1 102 ? -10.507 2.826 18.121 1.00 42.81 102 ARG A N 1
ATOM 770 C CA . ARG A 1 102 ? -11.667 3.274 18.903 1.00 42.81 102 ARG A CA 1
ATOM 771 C C . ARG A 1 102 ? -11.130 3.792 20.244 1.00 42.81 102 ARG A C 1
ATOM 773 O O . ARG A 1 102 ? -10.231 3.165 20.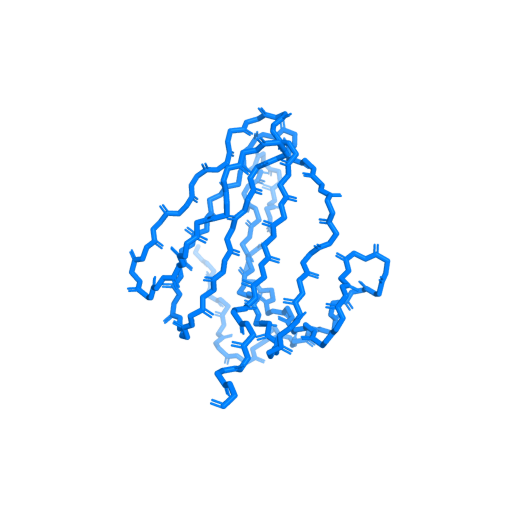805 1.00 42.81 102 ARG A O 1
ATOM 780 N N . ARG A 1 103 ? -11.610 4.968 20.658 1.00 42.53 103 ARG A N 1
ATOM 781 C CA . ARG A 1 103 ? -11.464 5.436 22.041 1.00 42.53 103 ARG A CA 1
ATOM 782 C C . ARG A 1 103 ? -12.098 4.425 22.986 1.00 42.53 103 ARG A C 1
ATOM 784 O O . ARG A 1 103 ? -13.087 3.791 22.550 1.00 42.53 103 ARG A O 1
#